Protein AF-A0A2V2RT04-F1 (afdb_monomer_lite)

pLDDT: mean 70.78, std 21.57, range [34.31, 93.69]

Structure (mmCIF, N/CA/C/O backbone):
data_AF-A0A2V2RT04-F1
#
_entry.id   AF-A0A2V2RT04-F1
#
loop_
_atom_site.group_PDB
_atom_site.id
_atom_site.type_symbol
_atom_site.label_atom_id
_atom_site.label_alt_id
_atom_site.label_comp_id
_atom_site.label_asym_id
_atom_site.label_entity_id
_atom_site.label_seq_id
_atom_site.pdbx_PDB_ins_code
_atom_site.Cartn_x
_atom_site.Cartn_y
_atom_site.Cartn_z
_atom_site.occupancy
_atom_site.B_iso_or_equiv
_atom_site.auth_seq_id
_atom_site.auth_comp_id
_atom_site.auth_asym_id
_atom_site.auth_atom_id
_atom_site.pdbx_PDB_model_num
ATOM 1 N N . MET A 1 1 ? 39.304 26.329 36.040 1.00 37.88 1 MET A N 1
ATOM 2 C CA . MET A 1 1 ? 38.859 27.283 35.000 1.00 37.88 1 MET A CA 1
ATOM 3 C C . MET A 1 1 ? 39.364 26.726 33.671 1.00 37.88 1 MET A C 1
ATOM 5 O O . MET A 1 1 ? 40.564 26.548 33.584 1.00 37.88 1 MET A O 1
ATOM 9 N N . THR A 1 2 ? 38.599 26.311 32.660 1.00 38.19 2 THR A N 1
ATOM 10 C CA . THR A 1 2 ? 37.152 26.329 32.383 1.00 38.19 2 THR A CA 1
ATOM 11 C C . THR A 1 2 ? 36.929 25.400 31.160 1.00 38.19 2 THR A C 1
ATOM 13 O O . THR A 1 2 ? 37.668 25.544 30.198 1.00 38.19 2 THR A O 1
ATOM 16 N N . GLN A 1 3 ? 35.972 24.456 31.250 1.00 40.44 3 GLN A N 1
ATOM 17 C CA . GLN A 1 3 ? 35.083 23.850 30.211 1.00 40.44 3 GLN A CA 1
ATOM 18 C C . GLN A 1 3 ? 35.689 23.415 28.846 1.00 40.44 3 GLN A C 1
ATOM 20 O O . GLN A 1 3 ? 36.191 24.239 28.099 1.00 40.44 3 GLN A O 1
ATOM 25 N N . SER A 1 4 ? 35.739 22.130 28.456 1.00 49.00 4 SER A N 1
ATOM 26 C CA . SER A 1 4 ? 34.661 21.179 28.074 1.00 49.00 4 SER A CA 1
ATOM 27 C C . SER A 1 4 ? 33.694 21.678 26.991 1.00 49.00 4 SER A C 1
ATOM 29 O O . SER A 1 4 ? 32.775 22.433 27.292 1.00 49.00 4 SER A O 1
ATOM 31 N N . ALA A 1 5 ? 33.826 21.147 25.770 1.00 42.38 5 ALA A N 1
ATOM 32 C CA . ALA A 1 5 ? 32.776 21.143 24.751 1.00 42.38 5 ALA A CA 1
ATOM 33 C C . ALA A 1 5 ? 32.747 19.777 24.044 1.00 42.38 5 ALA A C 1
ATOM 35 O O . ALA A 1 5 ? 33.397 19.552 23.026 1.00 42.38 5 ALA A O 1
ATOM 36 N N . THR A 1 6 ? 32.011 18.848 24.650 1.00 52.50 6 THR A N 1
ATOM 37 C CA . THR A 1 6 ? 31.494 17.641 24.005 1.00 52.50 6 THR A CA 1
ATOM 38 C C . THR A 1 6 ? 30.304 18.079 23.159 1.00 52.50 6 THR A C 1
ATOM 40 O O . THR A 1 6 ? 29.296 18.523 23.717 1.00 52.50 6 THR A O 1
ATOM 43 N N . ASP A 1 7 ? 30.434 18.023 21.836 1.00 43.94 7 ASP A N 1
ATOM 44 C CA . ASP A 1 7 ? 29.340 18.390 20.941 1.00 43.94 7 ASP A CA 1
ATOM 45 C C . ASP A 1 7 ? 28.277 17.285 20.894 1.00 43.94 7 ASP A C 1
ATOM 47 O O . ASP A 1 7 ? 28.572 16.087 20.878 1.00 43.94 7 ASP A O 1
ATOM 51 N N . ARG A 1 8 ? 27.027 17.734 20.965 1.00 47.31 8 ARG A N 1
ATOM 52 C CA . ARG A 1 8 ? 25.799 16.954 21.141 1.00 47.31 8 ARG A CA 1
ATOM 53 C C . ARG A 1 8 ? 25.346 16.470 19.762 1.00 47.31 8 ARG A C 1
ATOM 55 O O . ARG A 1 8 ? 25.403 17.197 18.787 1.00 47.31 8 ARG A O 1
ATOM 62 N N . GLY A 1 9 ? 24.904 15.229 19.618 1.00 42.75 9 GLY A N 1
ATOM 63 C CA . GLY A 1 9 ? 23.496 14.930 19.868 1.00 42.75 9 GLY A CA 1
ATOM 64 C C . GLY A 1 9 ? 22.687 14.964 18.570 1.00 42.75 9 GLY A C 1
ATOM 65 O O . GLY A 1 9 ? 21.902 15.876 18.349 1.00 42.75 9 GLY A O 1
ATOM 66 N N . GLY A 1 10 ? 22.853 13.940 17.732 1.00 37.06 10 GLY A N 1
ATOM 67 C CA . GLY A 1 10 ? 21.865 13.564 16.723 1.00 37.06 10 GLY A CA 1
ATOM 68 C C . GLY A 1 10 ? 20.955 12.486 17.301 1.00 37.06 10 GLY A C 1
ATOM 69 O O . GLY A 1 10 ? 21.063 11.325 16.916 1.00 37.06 10 GLY A O 1
ATOM 70 N N . ALA A 1 11 ? 20.130 12.848 18.285 1.00 42.00 11 ALA A N 1
ATOM 71 C CA . ALA A 1 11 ? 19.077 11.974 18.782 1.00 42.00 11 ALA A CA 1
ATOM 72 C C . ALA A 1 11 ? 18.039 11.810 17.664 1.00 42.00 11 ALA A C 1
ATOM 74 O O . ALA A 1 11 ? 17.194 12.672 17.443 1.00 42.00 11 ALA A O 1
ATOM 75 N N . GLY A 1 12 ? 18.151 10.726 16.897 1.00 40.09 12 GLY A N 1
ATOM 76 C CA . GLY A 1 12 ? 17.014 10.216 16.150 1.00 40.09 12 GLY A CA 1
ATOM 77 C C . GLY A 1 12 ? 16.022 9.687 17.173 1.00 40.09 12 GLY A C 1
ATOM 78 O O . GLY A 1 12 ? 16.273 8.641 17.767 1.00 40.09 12 GLY A O 1
ATOM 79 N N . ASP A 1 13 ? 14.940 10.424 17.410 1.00 38.31 13 ASP A N 1
ATOM 80 C CA . ASP A 1 13 ? 13.824 9.963 18.231 1.00 38.31 13 ASP A CA 1
ATOM 81 C C . ASP A 1 13 ? 13.188 8.736 17.563 1.00 38.31 13 ASP A C 1
ATOM 83 O O . ASP A 1 13 ? 12.289 8.827 16.725 1.00 38.31 13 ASP A O 1
ATOM 87 N N . ALA A 1 14 ? 13.687 7.553 17.915 1.00 39.34 14 ALA A N 1
ATOM 88 C CA . ALA A 1 14 ? 12.970 6.311 17.727 1.00 39.34 14 ALA A CA 1
ATOM 89 C C . ALA A 1 14 ? 11.889 6.258 18.809 1.00 39.34 14 ALA A C 1
ATOM 91 O O . ALA A 1 14 ? 12.166 5.953 19.968 1.00 39.34 14 ALA A O 1
ATOM 92 N N . ILE A 1 15 ? 10.647 6.567 18.435 1.00 41.03 15 ILE A N 1
ATOM 93 C CA . ILE A 1 15 ? 9.486 6.277 19.278 1.00 41.03 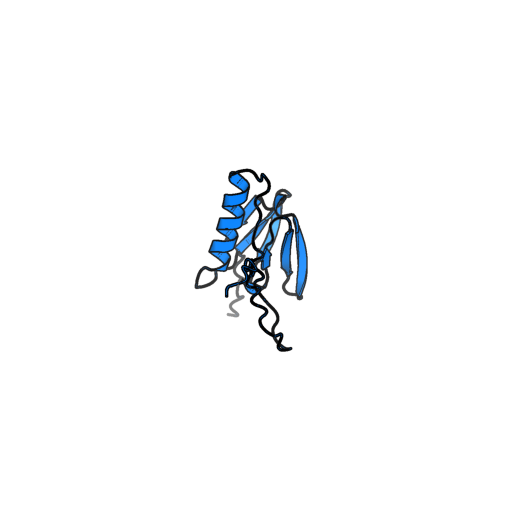15 ILE A CA 1
ATOM 94 C C . ILE A 1 15 ? 9.312 4.754 19.272 1.00 41.03 15 ILE A C 1
ATOM 96 O O . ILE A 1 15 ? 8.644 4.186 18.409 1.00 41.03 15 ILE A O 1
ATOM 100 N N . VAL A 1 16 ? 9.980 4.084 20.209 1.00 36.91 16 VAL A N 1
ATOM 101 C CA . VAL A 1 16 ? 9.751 2.674 20.523 1.00 36.91 16 VAL A CA 1
ATOM 102 C C . VAL A 1 16 ? 8.553 2.635 21.461 1.00 36.91 16 VAL A C 1
ATOM 104 O O . VAL A 1 16 ? 8.695 2.823 22.665 1.00 36.91 16 VAL A O 1
ATOM 107 N N . ASN A 1 17 ? 7.358 2.445 20.905 1.00 37.56 17 ASN A N 1
ATOM 108 C CA . ASN A 1 17 ? 6.204 2.106 21.727 1.00 37.56 17 ASN A CA 1
ATOM 109 C C . ASN A 1 17 ? 6.292 0.621 22.086 1.00 37.56 17 ASN A C 1
ATOM 111 O O . ASN A 1 17 ? 6.332 -0.248 21.214 1.00 37.56 17 ASN A O 1
ATOM 115 N N . GLU A 1 18 ? 6.385 0.389 23.390 1.00 34.31 18 GLU A N 1
ATOM 116 C CA . GLU A 1 18 ? 6.465 -0.900 24.062 1.00 34.31 18 GLU A CA 1
ATOM 117 C C . GLU A 1 18 ? 5.337 -1.841 23.608 1.00 34.31 18 GLU A C 1
ATOM 119 O O . GLU A 1 18 ? 4.191 -1.442 23.392 1.00 34.31 18 GLU A O 1
ATOM 124 N N . ILE A 1 19 ? 5.722 -3.093 23.376 1.00 48.34 19 ILE A N 1
ATOM 125 C CA . ILE A 1 19 ? 4.965 -4.100 22.637 1.00 48.34 19 ILE A CA 1
ATOM 126 C C . ILE A 1 19 ? 4.087 -4.859 23.628 1.00 48.34 19 ILE A C 1
ATOM 128 O O . ILE A 1 19 ? 4.576 -5.748 24.321 1.00 48.34 19 ILE A O 1
ATOM 132 N N . ASP A 1 20 ? 2.795 -4.534 23.672 1.00 35.50 20 ASP A N 1
ATOM 133 C CA . ASP A 1 20 ? 1.821 -5.343 24.401 1.00 35.50 20 ASP A CA 1
ATOM 134 C C . ASP A 1 20 ? 1.230 -6.423 23.480 1.00 35.50 20 ASP A C 1
ATOM 136 O O . ASP A 1 20 ? 0.766 -6.173 22.357 1.00 35.50 20 ASP A O 1
ATOM 140 N N . ALA A 1 21 ? 1.316 -7.663 23.945 1.00 43.16 21 ALA A N 1
ATOM 141 C CA . ALA A 1 21 ? 0.969 -8.867 23.214 1.00 43.16 21 ALA A CA 1
ATOM 142 C C . ALA A 1 21 ? -0.556 -8.963 23.039 1.00 43.16 21 ALA A C 1
ATOM 144 O O . ALA A 1 21 ? -1.257 -9.547 23.860 1.00 43.16 21 ALA A O 1
ATOM 145 N N . GLY A 1 22 ? -1.095 -8.408 21.950 1.00 42.66 22 GLY A N 1
ATOM 146 C CA . GLY A 1 22 ? -2.514 -8.616 21.640 1.00 42.66 22 GLY A CA 1
ATOM 147 C C . GLY A 1 22 ? -3.050 -8.021 20.344 1.00 42.66 22 GLY A C 1
ATOM 148 O O . GLY A 1 22 ? -3.975 -8.589 19.769 1.00 42.66 22 GLY A O 1
ATOM 149 N N . ARG A 1 23 ? -2.491 -6.915 19.842 1.00 42.41 23 ARG A N 1
ATOM 150 C CA . ARG A 1 23 ? -2.909 -6.277 18.577 1.00 42.41 23 ARG A CA 1
ATOM 151 C C . ARG A 1 23 ? -1.732 -5.515 17.972 1.00 42.41 23 ARG A C 1
ATOM 153 O O . ARG A 1 23 ? -1.508 -4.352 18.280 1.00 42.41 23 ARG A O 1
ATOM 160 N N . LEU A 1 24 ? -0.965 -6.185 17.120 1.00 39.66 24 LEU A N 1
ATOM 161 C CA . LEU A 1 24 ? 0.130 -5.572 16.373 1.00 39.66 24 LEU A CA 1
ATOM 162 C C . LEU A 1 24 ? -0.420 -4.943 15.105 1.00 39.66 24 LEU A C 1
ATOM 164 O O . LEU A 1 24 ? -0.861 -5.694 14.247 1.00 39.66 24 LEU A O 1
ATOM 168 N N . CYS A 1 25 ? -0.336 -3.619 14.983 1.00 35.12 25 CYS A N 1
ATOM 169 C CA . CYS A 1 25 ? -0.067 -2.926 13.722 1.00 35.12 25 CYS A CA 1
ATOM 170 C C . CYS A 1 25 ? 0.552 -1.559 14.043 1.00 35.12 25 CYS A C 1
ATOM 172 O O . CYS A 1 25 ? -0.128 -0.561 14.263 1.00 35.12 25 CYS A O 1
ATOM 174 N N . ALA A 1 26 ? 1.879 -1.548 14.142 1.00 40.38 26 ALA A N 1
ATOM 175 C CA . ALA A 1 26 ? 2.663 -0.338 14.314 1.00 40.38 26 ALA A CA 1
ATOM 176 C C . ALA A 1 26 ? 2.929 0.289 12.939 1.00 40.38 26 ALA A C 1
ATOM 178 O O . ALA A 1 26 ? 3.538 -0.334 12.069 1.00 40.38 26 ALA A O 1
ATOM 179 N N . TYR A 1 27 ? 2.504 1.538 12.748 1.00 42.38 27 TYR A N 1
ATOM 180 C CA . TYR A 1 27 ? 2.941 2.354 11.619 1.00 42.38 27 TYR A CA 1
ATOM 181 C C . TYR A 1 27 ? 4.414 2.720 11.819 1.00 42.38 27 TYR A C 1
ATOM 183 O O . TYR A 1 27 ? 4.729 3.729 12.448 1.00 42.38 27 TYR A O 1
ATOM 191 N N . PHE A 1 28 ? 5.337 1.924 11.285 1.00 41.50 28 PHE A N 1
ATOM 192 C CA . PHE A 1 28 ? 6.732 2.347 11.197 1.00 41.50 28 PHE A CA 1
ATOM 193 C C . PHE A 1 28 ? 6.885 3.322 10.028 1.00 41.50 28 PHE A C 1
ATOM 195 O O . PHE A 1 28 ? 7.038 2.934 8.872 1.00 41.50 28 PHE A O 1
ATOM 202 N N . VAL A 1 29 ? 6.828 4.620 10.332 1.00 43.69 29 VAL A N 1
ATOM 203 C CA . VAL A 1 29 ? 7.250 5.674 9.405 1.00 43.69 29 VAL A CA 1
ATOM 204 C C . VAL A 1 29 ? 8.767 5.785 9.517 1.00 43.69 29 VAL A C 1
ATOM 206 O O . VAL A 1 29 ? 9.281 6.554 10.324 1.00 43.69 29 VAL A O 1
ATOM 209 N N . LEU A 1 30 ? 9.495 4.981 8.740 1.00 40.84 30 LEU A N 1
ATOM 210 C CA . LEU A 1 30 ? 10.949 5.106 8.674 1.00 40.84 30 LEU A CA 1
ATOM 211 C C . LEU A 1 30 ? 11.320 6.480 8.077 1.00 40.84 30 LEU A C 1
ATOM 213 O O . LEU A 1 30 ? 10.747 6.868 7.049 1.00 40.84 30 LEU A O 1
ATOM 217 N N . PRO A 1 31 ? 12.249 7.237 8.697 1.00 39.09 31 PRO A N 1
ATOM 218 C CA . PRO A 1 31 ? 12.736 8.488 8.137 1.00 39.09 31 PRO A CA 1
ATOM 219 C C . PRO A 1 31 ? 13.447 8.202 6.812 1.00 39.09 3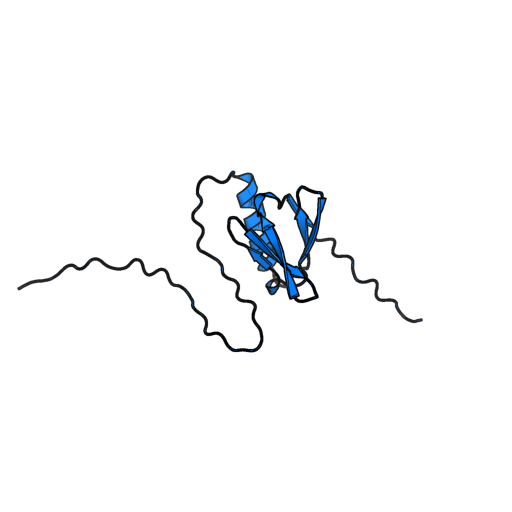1 PRO A C 1
ATOM 221 O O . PRO A 1 31 ? 14.368 7.396 6.712 1.00 39.09 31 PRO A O 1
ATOM 224 N N . PHE A 1 32 ? 12.947 8.851 5.771 1.00 43.00 32 PHE A N 1
ATOM 225 C CA . PHE A 1 32 ? 13.267 8.590 4.378 1.00 43.00 32 PHE A CA 1
ATOM 226 C C . PHE A 1 32 ? 14.454 9.450 3.921 1.00 43.00 32 PHE A C 1
ATOM 228 O O . PHE A 1 32 ? 14.354 10.676 3.913 1.00 43.00 32 PHE A O 1
ATOM 235 N N . GLN A 1 33 ? 15.563 8.820 3.513 1.00 41.44 33 GLN A N 1
ATOM 236 C CA . GLN A 1 33 ? 16.607 9.478 2.717 1.00 41.44 33 GLN A CA 1
ATOM 237 C C . GLN A 1 33 ? 16.275 9.327 1.227 1.00 41.44 33 GLN A C 1
ATOM 239 O O . GLN A 1 33 ? 16.403 8.246 0.657 1.00 41.44 33 GLN A O 1
ATOM 244 N N . THR A 1 34 ? 15.881 10.424 0.577 1.00 48.56 34 THR A N 1
ATOM 245 C CA . THR A 1 34 ? 15.700 10.502 -0.881 1.00 48.56 34 THR A CA 1
ATOM 246 C C . THR A 1 34 ? 17.047 10.414 -1.601 1.00 48.56 34 THR A C 1
ATOM 248 O O . THR A 1 34 ? 17.650 11.442 -1.917 1.00 48.56 34 THR A O 1
ATOM 251 N N . LYS A 1 35 ? 17.541 9.215 -1.914 1.00 46.03 35 LYS A N 1
ATOM 252 C CA . LYS A 1 35 ? 18.598 9.067 -2.925 1.00 46.03 35 LYS A CA 1
ATOM 253 C C . LYS A 1 35 ? 17.961 8.963 -4.314 1.00 46.03 35 LYS A C 1
ATOM 255 O O . LYS A 1 35 ? 17.703 7.877 -4.796 1.00 46.03 35 LYS A O 1
ATOM 260 N N . GLY A 1 36 ? 17.693 10.105 -4.950 1.00 48.22 36 GLY A N 1
ATOM 261 C CA . GLY A 1 36 ? 17.556 10.181 -6.415 1.00 48.22 36 GLY A CA 1
ATOM 262 C C . GLY A 1 36 ? 16.318 9.555 -7.079 1.00 48.22 36 GLY A C 1
ATOM 263 O O . GLY A 1 36 ? 16.388 9.260 -8.267 1.00 48.22 36 GLY A O 1
ATOM 264 N N . TYR A 1 37 ? 15.194 9.380 -6.380 1.00 52.94 37 TYR A N 1
ATOM 265 C CA . TYR A 1 37 ? 13.958 8.851 -6.982 1.00 52.94 37 TYR A CA 1
ATOM 266 C C . TYR A 1 37 ? 13.183 9.936 -7.750 1.00 52.94 37 TYR A C 1
ATOM 268 O O . TYR A 1 37 ? 13.052 11.076 -7.292 1.00 52.94 37 TYR A O 1
ATOM 276 N N . GLY A 1 38 ? 12.683 9.593 -8.941 1.00 56.94 38 GLY A N 1
ATOM 277 C CA . GLY A 1 38 ? 12.025 10.522 -9.861 1.00 56.94 38 GLY A CA 1
ATOM 278 C C . GLY A 1 38 ? 10.785 11.206 -9.266 1.00 56.94 38 GLY A C 1
ATOM 279 O O . GLY A 1 38 ? 10.022 10.625 -8.497 1.00 56.94 38 GLY A O 1
ATOM 280 N N . SER A 1 39 ? 10.541 12.460 -9.665 1.00 59.44 39 SER A N 1
ATOM 281 C CA . SER A 1 39 ? 9.463 13.329 -9.145 1.00 59.44 39 SER A CA 1
ATOM 282 C C . SER A 1 39 ? 8.049 12.712 -9.180 1.00 59.44 39 SER A C 1
ATOM 284 O O . SER A 1 39 ? 7.186 13.091 -8.386 1.00 59.44 39 SER A O 1
ATOM 286 N N . MET A 1 40 ? 7.792 11.767 -10.089 1.00 56.50 40 MET A N 1
ATOM 287 C CA . MET A 1 40 ? 6.481 11.130 -10.253 1.00 56.50 40 MET A CA 1
ATOM 288 C C . MET A 1 40 ? 6.189 10.089 -9.160 1.00 56.50 40 MET A C 1
ATOM 290 O O . MET A 1 40 ? 5.070 10.015 -8.658 1.00 56.50 40 MET A O 1
ATOM 294 N N . GLU A 1 41 ? 7.212 9.355 -8.733 1.00 63.94 41 GLU A N 1
ATOM 295 C CA . GLU A 1 41 ? 7.120 8.252 -7.771 1.00 63.94 41 GLU A CA 1
ATOM 296 C C . GLU A 1 41 ? 6.836 8.763 -6.350 1.00 63.94 41 GLU A C 1
ATOM 298 O O . GLU A 1 41 ? 5.975 8.259 -5.622 1.00 63.94 41 GLU A O 1
ATOM 303 N N . MET A 1 42 ? 7.450 9.898 -6.008 1.00 68.38 42 MET A N 1
ATOM 304 C CA . MET A 1 42 ? 7.210 10.608 -4.752 1.00 68.38 42 MET A CA 1
ATOM 305 C C . MET A 1 42 ? 5.756 11.059 -4.580 1.00 68.38 42 MET A C 1
ATOM 307 O O . MET A 1 42 ? 5.236 11.067 -3.459 1.00 68.38 42 MET A O 1
ATOM 311 N N . LYS A 1 43 ? 5.063 11.411 -5.671 1.00 78.44 43 LYS A N 1
ATOM 312 C CA . LYS A 1 43 ? 3.653 11.824 -5.603 1.00 78.44 43 LYS A CA 1
ATOM 313 C C . LYS A 1 43 ? 2.743 10.659 -5.223 1.00 78.44 43 LYS A C 1
ATOM 315 O O . LYS A 1 43 ? 1.777 10.864 -4.485 1.00 78.44 43 LYS A O 1
ATOM 320 N N . LEU A 1 44 ? 3.060 9.444 -5.668 1.00 84.00 44 LEU A N 1
ATOM 321 C CA . LEU A 1 44 ? 2.229 8.275 -5.407 1.00 84.00 44 LEU A CA 1
ATOM 322 C C . LEU A 1 44 ? 2.356 7.792 -3.960 1.00 84.00 44 LEU A C 1
ATOM 324 O O . LEU A 1 44 ? 1.340 7.654 -3.280 1.00 84.00 44 LEU A O 1
ATOM 328 N N . LEU A 1 45 ? 3.581 7.646 -3.446 1.00 84.50 45 LEU A N 1
ATOM 329 C CA . LEU A 1 45 ? 3.799 7.273 -2.041 1.00 84.50 45 LEU A CA 1
ATOM 330 C C . LEU A 1 45 ? 3.197 8.310 -1.088 1.00 84.50 45 LEU A C 1
ATOM 332 O O . LEU A 1 45 ? 2.608 7.957 -0.067 1.00 84.50 45 LEU A O 1
ATOM 336 N N . THR A 1 46 ? 3.285 9.595 -1.439 1.00 86.94 46 THR A N 1
ATOM 337 C CA . THR A 1 46 ? 2.645 10.672 -0.670 1.00 86.94 46 THR A CA 1
ATOM 338 C C . THR A 1 46 ? 1.122 10.553 -0.692 1.00 86.94 46 THR A C 1
ATOM 340 O O . THR A 1 46 ? 0.485 10.714 0.349 1.00 86.94 46 THR A O 1
ATOM 343 N N . THR A 1 47 ? 0.533 10.220 -1.844 1.00 88.62 47 THR A N 1
ATOM 344 C CA . THR A 1 47 ? -0.910 9.965 -1.963 1.00 88.62 47 THR A CA 1
ATOM 345 C C . THR A 1 47 ? -1.335 8.794 -1.082 1.00 88.62 47 THR A C 1
ATOM 347 O O . THR A 1 47 ? -2.256 8.951 -0.288 1.00 88.62 47 THR A O 1
ATOM 350 N N . ILE A 1 48 ? -0.624 7.662 -1.133 1.00 87.69 48 ILE A N 1
ATOM 351 C CA . ILE A 1 48 ? -0.928 6.487 -0.301 1.00 87.69 48 ILE A CA 1
ATOM 352 C C . ILE A 1 48 ? -0.830 6.843 1.186 1.00 87.69 48 ILE A C 1
ATOM 354 O O . ILE A 1 48 ? -1.755 6.574 1.950 1.00 87.69 48 I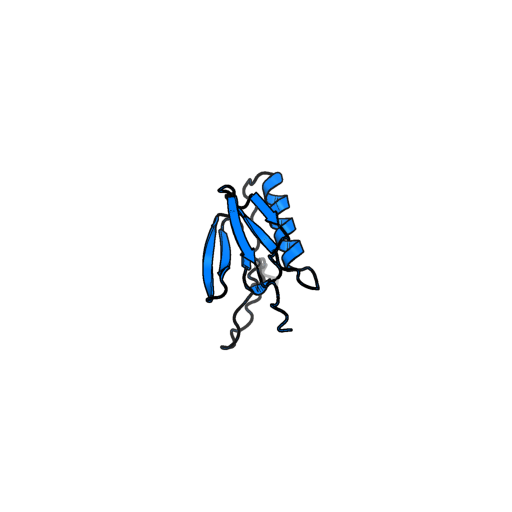LE A O 1
ATOM 358 N N . LYS A 1 49 ? 0.246 7.524 1.600 1.00 87.94 49 LYS A N 1
ATOM 359 C CA . LYS A 1 49 ? 0.425 7.989 2.986 1.00 87.94 49 LYS A CA 1
ATOM 360 C C . LYS A 1 49 ? -0.700 8.916 3.438 1.00 87.94 49 LYS A C 1
ATOM 362 O O . LYS A 1 49 ? -1.109 8.848 4.594 1.00 87.94 49 LYS A O 1
ATOM 367 N N . ARG A 1 50 ? -1.193 9.786 2.553 1.00 88.62 50 ARG A N 1
ATOM 368 C CA . ARG A 1 50 ? -2.337 10.656 2.840 1.00 88.62 50 ARG A CA 1
ATOM 369 C C . ARG A 1 50 ? -3.611 9.835 3.014 1.00 88.62 50 ARG A C 1
ATOM 371 O O . ARG A 1 50 ? -4.274 10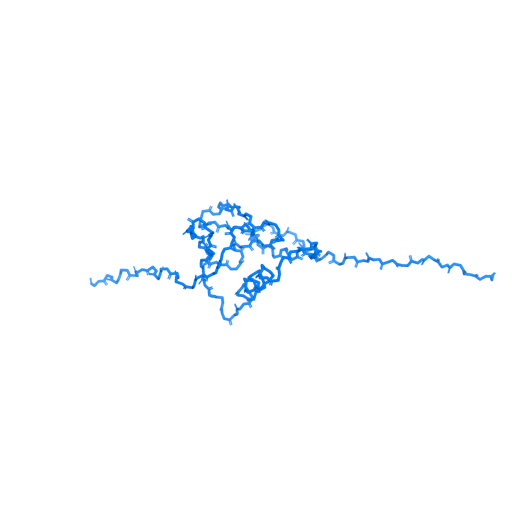.001 4.028 1.00 88.62 50 ARG A O 1
ATOM 378 N N . THR A 1 51 ? -3.909 8.922 2.092 1.00 87.88 51 THR A N 1
ATOM 379 C CA . THR A 1 51 ? -5.101 8.061 2.149 1.00 87.88 51 THR A CA 1
ATOM 380 C C . THR A 1 51 ? -5.120 7.171 3.395 1.00 87.88 51 THR A C 1
ATOM 382 O O . THR A 1 51 ? -6.171 6.999 4.002 1.00 87.88 51 THR A O 1
ATOM 385 N N . LEU A 1 52 ? -3.965 6.663 3.838 1.00 88.12 52 LEU A N 1
ATOM 386 C CA . LEU A 1 52 ? -3.853 5.895 5.087 1.00 88.12 52 LEU A CA 1
ATOM 387 C C . LEU A 1 52 ? -4.176 6.729 6.340 1.00 88.12 52 LEU A C 1
ATOM 389 O O . LEU A 1 52 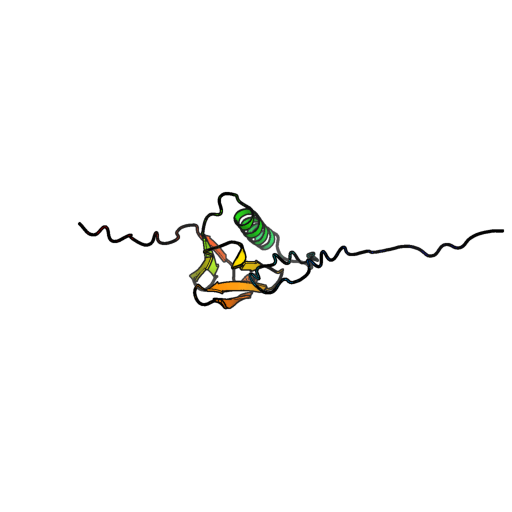? -4.607 6.170 7.343 1.00 88.12 52 LEU A O 1
ATOM 393 N N . LYS A 1 53 ? -3.984 8.053 6.284 1.00 88.25 53 LYS A N 1
ATOM 394 C CA . LYS A 1 53 ? -4.263 8.989 7.386 1.00 88.25 53 LYS A CA 1
ATOM 395 C C . LYS A 1 53 ? -5.653 9.631 7.311 1.00 88.25 53 LYS A C 1
ATOM 397 O O . LYS A 1 53 ? -6.013 10.379 8.218 1.00 88.25 53 LYS A O 1
ATOM 402 N N . GLU A 1 54 ? -6.420 9.401 6.244 1.00 85.00 54 GLU A N 1
ATOM 403 C CA . GLU A 1 54 ? -7.759 9.980 6.098 1.00 85.00 54 GLU A CA 1
ATOM 404 C C . GLU A 1 54 ? -8.753 9.341 7.081 1.00 85.00 54 GLU A C 1
ATOM 406 O O . GLU A 1 54 ? -8.810 8.121 7.235 1.00 85.00 54 GLU A O 1
ATOM 411 N N . ALA A 1 55 ? -9.562 10.184 7.734 1.00 81.81 55 ALA A N 1
ATOM 412 C CA . ALA A 1 55 ? -10.634 9.780 8.638 1.00 81.81 55 ALA A CA 1
ATOM 413 C C . ALA A 1 55 ? -11.991 10.289 8.101 1.00 81.81 55 ALA A C 1
ATOM 415 O O . ALA A 1 55 ? -12.132 11.496 7.892 1.00 81.81 55 ALA A O 1
ATOM 416 N N . PRO A 1 56 ? -12.999 9.418 7.885 1.00 86.31 56 PRO A N 1
ATOM 417 C CA . PRO A 1 56 ? -12.965 7.968 8.078 1.00 86.31 56 PRO A CA 1
ATOM 418 C C . PRO A 1 56 ? -12.081 7.266 7.039 1.00 86.31 56 PRO A C 1
ATOM 420 O O . PRO A 1 56 ? -12.051 7.661 5.874 1.00 86.31 56 PRO A O 1
ATOM 423 N N . PHE A 1 57 ? -11.406 6.192 7.456 1.00 88.81 57 PHE A N 1
ATOM 424 C CA . PHE A 1 57 ? -10.597 5.396 6.540 1.00 88.81 57 PHE A CA 1
ATOM 425 C C . PHE A 1 57 ? -11.462 4.819 5.416 1.00 88.81 57 PHE A C 1
ATOM 427 O O . PHE A 1 57 ? -12.516 4.218 5.658 1.00 88.81 57 PHE A O 1
ATOM 434 N N . ARG A 1 58 ? -10.989 4.966 4.177 1.00 88.25 58 ARG A N 1
ATOM 435 C CA . ARG A 1 58 ? -11.648 4.436 2.988 1.00 88.25 58 ARG A CA 1
ATOM 436 C C . ARG A 1 58 ? -10.812 3.297 2.399 1.00 88.25 58 ARG A C 1
ATOM 438 O O . ARG A 1 58 ? -9.731 3.577 1.891 1.00 88.25 58 ARG A O 1
ATOM 445 N N . PRO A 1 59 ? -11.316 2.049 2.391 1.00 90.50 59 PRO A N 1
ATOM 446 C CA . PRO A 1 59 ? -10.650 0.935 1.723 1.00 90.50 59 PRO A CA 1
ATOM 447 C C . PRO A 1 59 ? -10.330 1.248 0.256 1.00 90.50 59 PRO A C 1
ATOM 449 O O . PRO A 1 59 ? -11.136 1.873 -0.443 1.00 90.50 59 PRO A O 1
ATOM 452 N N . PHE A 1 60 ? -9.173 0.790 -0.213 1.00 92.44 60 PHE A N 1
ATOM 453 C CA . PHE A 1 60 ? -8.697 0.986 -1.583 1.00 92.44 60 PHE A CA 1
ATOM 454 C C . PHE A 1 60 ? -7.890 -0.227 -2.052 1.00 92.44 60 PHE A C 1
ATOM 456 O O . PHE A 1 60 ? -7.542 -1.096 -1.262 1.00 92.44 60 PHE A O 1
ATOM 463 N N . ASN A 1 61 ? -7.604 -0.304 -3.345 1.00 93.06 61 ASN A N 1
ATOM 464 C CA . ASN A 1 61 ? -6.689 -1.274 -3.925 1.00 93.06 61 ASN A CA 1
ATOM 465 C C . ASN A 1 61 ? -5.413 -0.560 -4.355 1.00 93.06 61 ASN A C 1
ATOM 467 O O . ASN A 1 61 ? -5.487 0.488 -4.999 1.00 93.06 61 ASN A O 1
ATOM 471 N N . ILE A 1 62 ? -4.267 -1.154 -4.057 1.00 92.69 62 ILE A N 1
ATOM 472 C CA . ILE A 1 62 ? -2.996 -0.789 -4.672 1.00 92.69 62 ILE A CA 1
ATOM 473 C C . ILE A 1 62 ? -2.963 -1.440 -6.054 1.00 92.69 62 ILE A C 1
ATOM 475 O O . ILE A 1 62 ? -3.192 -2.644 -6.183 1.00 92.69 62 ILE A O 1
ATOM 479 N N . LEU A 1 63 ? -2.751 -0.628 -7.085 1.00 93.69 63 LEU A N 1
ATOM 480 C CA . LEU A 1 63 ? -2.581 -1.095 -8.454 1.00 93.69 63 LEU A CA 1
ATOM 481 C C . LEU A 1 63 ? -1.103 -1.353 -8.699 1.00 93.69 63 LEU A C 1
ATOM 483 O O . LEU A 1 63 ? -0.269 -0.511 -8.364 1.00 93.69 63 LEU A O 1
ATOM 487 N N . LEU A 1 64 ? -0.806 -2.506 -9.288 1.00 92.94 64 LEU A N 1
ATOM 488 C CA . LEU A 1 64 ? 0.530 -2.842 -9.748 1.00 92.94 64 LEU A CA 1
ATOM 489 C C . LEU A 1 64 ? 0.673 -2.590 -11.252 1.00 92.94 64 LEU A C 1
ATOM 491 O O . LEU A 1 64 ? -0.317 -2.477 -11.981 1.00 92.94 64 LEU A O 1
ATOM 495 N N . ASP A 1 65 ? 1.904 -2.475 -11.724 1.00 92.06 65 ASP A N 1
ATOM 496 C CA . ASP A 1 65 ? 2.267 -2.343 -13.138 1.00 92.06 65 ASP A CA 1
ATOM 497 C C . ASP A 1 65 ? 1.842 -3.554 -13.988 1.00 92.06 65 ASP A C 1
ATOM 499 O O . ASP A 1 65 ? 1.393 -3.397 -15.122 1.00 92.06 65 ASP A O 1
ATOM 503 N N . ASN A 1 66 ? 1.874 -4.754 -13.410 1.00 90.06 66 ASN A N 1
ATOM 504 C CA . ASN A 1 66 ? 1.393 -5.992 -14.022 1.00 90.06 66 ASN A CA 1
ATOM 505 C C . ASN A 1 66 ? -0.148 -6.099 -14.079 1.00 90.06 66 ASN A C 1
ATOM 507 O O . ASN A 1 66 ? -0.687 -7.129 -14.487 1.00 90.06 66 ASN A O 1
ATOM 511 N N . GLY A 1 67 ? -0.871 -5.059 -13.648 1.00 93.38 67 GLY A N 1
ATOM 512 C CA . GLY A 1 67 ? -2.333 -5.011 -13.616 1.00 93.38 67 GLY A CA 1
ATOM 513 C C . GLY A 1 67 ? -2.972 -5.715 -12.414 1.00 93.38 67 GLY A C 1
ATOM 514 O O . GLY A 1 67 ? -4.201 -5.683 -12.273 1.00 93.38 67 GLY A O 1
ATOM 515 N N . ALA A 1 68 ? -2.181 -6.328 -11.528 1.00 91.62 68 ALA A N 1
ATOM 516 C CA . ALA A 1 68 ? -2.689 -6.906 -10.293 1.00 91.62 68 ALA A CA 1
ATOM 517 C C . ALA A 1 68 ? -3.209 -5.819 -9.342 1.00 91.62 68 ALA A C 1
ATOM 519 O O . ALA A 1 68 ? -2.811 -4.651 -9.384 1.00 91.62 68 ALA A O 1
ATOM 520 N N . LYS A 1 69 ? -4.137 -6.225 -8.474 1.00 93.69 69 LYS A N 1
ATOM 521 C CA . LYS A 1 69 ? -4.792 -5.350 -7.503 1.00 93.69 69 LYS A CA 1
ATOM 522 C C . LYS A 1 69 ? -4.650 -5.956 -6.119 1.00 93.69 69 LYS A C 1
ATOM 524 O O . LYS A 1 69 ? -5.141 -7.060 -5.891 1.00 93.69 69 LYS A O 1
ATOM 529 N N . ILE A 1 70 ? -4.020 -5.225 -5.207 1.00 91.69 70 ILE A N 1
ATOM 530 C CA . ILE A 1 70 ? -3.851 -5.656 -3.820 1.00 91.69 70 ILE A CA 1
ATOM 531 C C . ILE A 1 70 ? -4.843 -4.889 -2.947 1.00 91.69 70 ILE A C 1
ATOM 533 O O . ILE A 1 70 ? -4.732 -3.665 -2.839 1.00 91.69 70 ILE A O 1
ATOM 537 N N . PRO A 1 71 ? -5.832 -5.566 -2.344 1.00 91.88 71 PRO A N 1
ATOM 538 C CA . PRO A 1 71 ? -6.828 -4.902 -1.522 1.00 91.88 71 PRO A CA 1
ATOM 539 C C . PRO A 1 71 ? -6.231 -4.467 -0.182 1.00 91.88 71 PRO A C 1
ATOM 541 O O . PRO A 1 71 ? -5.672 -5.272 0.557 1.00 91.88 71 PRO A O 1
ATOM 544 N N . VAL A 1 72 ? -6.430 -3.198 0.159 1.00 91.25 72 VAL A N 1
ATOM 545 C CA . VAL A 1 72 ? -6.112 -2.606 1.457 1.00 91.25 72 VAL A CA 1
ATOM 546 C C . VAL A 1 72 ? -7.422 -2.331 2.188 1.00 91.25 72 VAL A C 1
ATOM 548 O O . VAL A 1 72 ? -8.138 -1.366 1.909 1.00 91.25 72 VAL A O 1
ATOM 551 N N . THR A 1 73 ? -7.768 -3.218 3.119 1.00 89.75 73 THR A N 1
ATOM 552 C CA . THR A 1 73 ? -9.046 -3.165 3.847 1.00 89.75 73 THR A CA 1
ATOM 553 C C . THR A 1 73 ? -8.994 -2.352 5.133 1.00 89.75 73 THR A C 1
ATOM 555 O O . THR A 1 73 ? -10.044 -1.938 5.619 1.00 89.75 73 THR A O 1
ATOM 558 N N . HIS A 1 74 ? -7.802 -2.135 5.684 1.00 88.56 74 HIS A N 1
ATOM 559 C CA . HIS A 1 74 ? -7.568 -1.381 6.912 1.00 88.56 74 HIS A CA 1
ATOM 560 C C . HIS A 1 74 ? -6.212 -0.668 6.798 1.00 88.56 74 HIS A C 1
ATOM 562 O O . HIS A 1 74 ? -5.311 -1.229 6.167 1.00 88.56 74 HIS A O 1
ATOM 568 N N . PRO A 1 75 ? -6.031 0.532 7.378 1.00 86.94 75 PRO A N 1
ATOM 569 C CA . PRO A 1 75 ? -4.771 1.263 7.256 1.00 86.94 75 PRO A CA 1
ATOM 570 C C . PRO A 1 75 ? -3.619 0.532 7.960 1.00 86.94 75 PRO A C 1
ATOM 572 O O . PRO A 1 75 ? -2.491 0.550 7.483 1.00 86.94 75 PRO A O 1
ATOM 575 N N . ASP A 1 76 ? -3.945 -0.218 9.011 1.00 87.56 76 ASP A N 1
ATOM 576 C CA . ASP A 1 76 ? -3.026 -1.092 9.742 1.00 87.56 76 ASP A CA 1
ATOM 577 C C . ASP A 1 76 ? -2.490 -2.266 8.903 1.00 87.56 76 ASP A C 1
ATOM 579 O O . ASP A 1 76 ? -1.421 -2.798 9.179 1.00 87.56 76 ASP A O 1
ATOM 583 N N . CYS A 1 77 ? -3.202 -2.674 7.848 1.00 88.06 77 CYS A N 1
ATOM 584 C CA . CYS A 1 77 ? -2.773 -3.784 7.000 1.00 88.06 77 CYS A CA 1
ATOM 585 C C . CYS A 1 77 ? -1.646 -3.397 6.036 1.00 88.06 77 CYS A C 1
ATOM 587 O O . CYS A 1 77 ? -1.293 -4.227 5.207 1.00 88.06 77 CYS A O 1
ATOM 589 N N . VAL A 1 78 ? -1.113 -2.171 6.080 1.00 89.50 78 VAL A N 1
ATOM 590 C CA . VAL A 1 78 ? -0.096 -1.699 5.131 1.00 89.50 78 VAL A CA 1
ATOM 591 C C . VAL A 1 78 ? 1.119 -1.152 5.853 1.00 89.50 78 VAL A C 1
ATOM 593 O O . VAL A 1 78 ? 1.026 -0.234 6.663 1.00 89.50 78 VAL A O 1
ATOM 596 N N . ILE A 1 79 ? 2.285 -1.654 5.463 1.00 88.81 79 ILE A N 1
ATOM 597 C CA . ILE A 1 79 ? 3.583 -1.093 5.818 1.00 88.81 79 ILE A CA 1
ATOM 598 C C . ILE A 1 79 ? 4.213 -0.578 4.528 1.00 88.81 79 ILE A C 1
ATOM 600 O O . ILE A 1 79 ? 4.342 -1.309 3.547 1.00 88.81 79 ILE A O 1
ATOM 604 N N . LEU A 1 80 ? 4.584 0.699 4.513 1.00 86.69 80 LEU A N 1
ATOM 605 C CA . LEU A 1 80 ? 5.123 1.362 3.331 1.00 86.69 80 LEU A CA 1
ATOM 606 C C . LEU A 1 80 ? 6.494 1.960 3.651 1.00 86.69 80 LEU A C 1
ATOM 608 O O . LEU A 1 80 ? 6.599 2.918 4.419 1.00 86.69 80 LEU A O 1
ATOM 612 N N . SER A 1 81 ? 7.527 1.395 3.036 1.00 86.12 81 SER A N 1
ATOM 613 C CA . SER A 1 81 ? 8.899 1.901 3.035 1.00 86.12 81 SER A CA 1
ATOM 614 C C . SER A 1 81 ? 9.217 2.587 1.698 1.00 86.12 81 SER A C 1
ATOM 616 O O . SER A 1 81 ? 8.343 2.737 0.848 1.00 86.12 81 SER A O 1
ATOM 618 N N . ALA A 1 82 ? 10.458 3.045 1.529 1.00 81.00 82 ALA A N 1
ATOM 619 C CA . ALA A 1 82 ? 10.961 3.597 0.273 1.00 81.00 82 ALA A CA 1
ATOM 620 C C . ALA A 1 82 ? 10.937 2.567 -0.857 1.00 81.00 82 ALA A C 1
ATOM 622 O O . ALA A 1 82 ? 10.460 2.881 -1.940 1.00 81.00 82 ALA A O 1
ATOM 623 N N . ASP A 1 83 ? 11.412 1.354 -0.568 1.00 86.31 83 ASP A N 1
ATOM 624 C CA . ASP A 1 83 ? 11.650 0.312 -1.573 1.00 86.31 83 ASP A CA 1
ATOM 625 C C . ASP A 1 83 ? 10.604 -0.809 -1.518 1.00 86.31 83 ASP A C 1
ATOM 627 O O . ASP A 1 83 ? 10.399 -1.520 -2.492 1.00 86.31 83 ASP A O 1
ATOM 631 N N . VAL A 1 84 ? 9.911 -0.963 -0.384 1.00 88.81 84 VAL A N 1
ATOM 632 C CA . VAL A 1 84 ? 9.010 -2.096 -0.134 1.00 88.81 84 VAL A CA 1
ATOM 633 C C . VAL A 1 84 ? 7.650 -1.624 0.370 1.00 88.81 84 VAL A C 1
ATOM 635 O O . VAL A 1 84 ? 7.553 -0.861 1.334 1.00 88.81 84 VAL A O 1
ATOM 638 N N . CYS A 1 85 ? 6.590 -2.133 -0.251 1.00 90.12 85 CYS A N 1
ATOM 639 C CA . CYS A 1 85 ? 5.219 -2.083 0.226 1.00 90.12 85 CYS A CA 1
ATOM 640 C C . CYS A 1 85 ? 4.794 -3.488 0.665 1.00 90.12 85 CYS A C 1
ATOM 642 O O . CYS A 1 85 ? 4.808 -4.432 -0.122 1.00 90.12 85 CYS A O 1
ATOM 644 N N . MET A 1 86 ? 4.413 -3.627 1.931 1.00 93.25 86 MET A N 1
ATOM 645 C CA . MET A 1 86 ? 3.874 -4.864 2.478 1.00 93.25 86 MET A CA 1
ATOM 646 C C . MET A 1 86 ? 2.401 -4.667 2.818 1.00 93.25 86 MET A C 1
ATOM 648 O O . MET A 1 86 ? 2.053 -3.723 3.526 1.00 93.25 86 MET A O 1
ATOM 652 N N . VAL A 1 87 ? 1.545 -5.562 2.330 1.00 91.75 87 VAL A N 1
ATOM 653 C CA . VAL A 1 87 ? 0.108 -5.560 2.620 1.00 91.75 87 VAL A CA 1
ATOM 654 C C . VAL A 1 87 ? -0.305 -6.890 3.234 1.00 91.75 87 VAL A C 1
ATOM 656 O O . VAL A 1 87 ? -0.005 -7.941 2.684 1.00 91.75 87 VAL A O 1
ATOM 659 N N . LEU A 1 88 ? -1.013 -6.870 4.355 1.00 89.75 88 LEU A N 1
ATOM 660 C CA . LEU A 1 88 ? -1.576 -8.072 4.965 1.00 89.75 88 LEU A CA 1
ATOM 661 C C . LEU A 1 88 ? -2.915 -8.419 4.308 1.00 89.75 88 LEU A C 1
ATOM 663 O O . LEU A 1 88 ? -3.809 -7.575 4.221 1.00 89.75 88 LEU A O 1
ATOM 667 N N . ASP A 1 89 ? -3.068 -9.668 3.864 1.00 84.81 89 ASP A N 1
ATOM 668 C CA . ASP A 1 89 ? -4.351 -10.170 3.374 1.00 84.81 89 ASP A CA 1
ATOM 669 C C . ASP A 1 89 ? -5.333 -10.453 4.531 1.00 84.81 89 ASP A C 1
ATOM 671 O O . ASP A 1 89 ? -5.007 -10.366 5.716 1.00 84.81 89 ASP A O 1
ATOM 675 N N . SER A 1 90 ? -6.565 -10.850 4.200 1.00 80.88 90 SER A N 1
ATOM 676 C CA . SER A 1 90 ? -7.577 -11.202 5.207 1.00 80.88 90 SER A CA 1
ATOM 677 C C . SER A 1 90 ? -7.221 -12.425 6.064 1.00 80.88 90 SER A C 1
ATOM 679 O O . SER A 1 90 ? -7.920 -12.709 7.033 1.00 80.88 90 SER A O 1
ATOM 681 N N . ARG A 1 91 ? -6.197 -13.193 5.677 1.00 86.12 91 ARG A N 1
ATOM 682 C CA . ARG A 1 91 ? -5.658 -14.338 6.421 1.00 86.12 91 ARG A CA 1
ATOM 683 C C . ARG A 1 91 ? -4.448 -13.942 7.277 1.00 86.12 91 ARG A C 1
ATOM 685 O O . ARG A 1 91 ? -3.919 -14.799 7.975 1.00 86.12 91 ARG A O 1
ATOM 692 N N . GLY A 1 92 ? -4.028 -12.675 7.242 1.00 83.50 92 GLY A N 1
ATOM 693 C CA . GLY A 1 92 ? -2.838 -12.181 7.931 1.00 83.50 92 GLY A CA 1
ATOM 694 C C . GLY A 1 92 ? -1.527 -12.541 7.228 1.00 83.50 92 GLY A C 1
ATOM 695 O O . GLY A 1 92 ? -0.469 -12.437 7.842 1.00 83.50 92 GLY A O 1
ATOM 696 N N . LEU A 1 93 ? -1.574 -12.979 5.966 1.00 86.56 93 LEU A N 1
ATOM 697 C CA . LEU A 1 93 ? -0.381 -13.304 5.189 1.00 86.56 93 LEU A CA 1
ATOM 698 C C . LEU A 1 93 ? 0.144 -12.052 4.471 1.00 86.56 93 LEU A C 1
ATOM 700 O O . LEU A 1 93 ? -0.646 -11.345 3.834 1.00 86.56 93 LEU A O 1
ATOM 704 N N . PRO A 1 94 ? 1.458 -11.771 4.541 1.00 89.75 94 PRO A N 1
ATOM 705 C CA . PRO A 1 94 ? 2.037 -10.599 3.908 1.00 89.75 94 PRO A CA 1
ATOM 706 C C . PRO A 1 94 ? 2.170 -10.780 2.394 1.00 89.75 94 PRO A C 1
ATOM 708 O O . PRO A 1 94 ? 2.664 -11.792 1.901 1.00 89.75 94 PRO A O 1
ATOM 711 N N . TRP A 1 95 ? 1.767 -9.748 1.668 1.00 90.25 95 TRP A N 1
ATOM 712 C CA . TRP A 1 95 ? 2.055 -9.518 0.263 1.00 90.25 95 TRP A CA 1
ATOM 713 C C . TRP A 1 95 ? 3.144 -8.466 0.188 1.00 90.25 95 TRP A C 1
ATOM 715 O O . TRP A 1 95 ? 2.898 -7.306 0.509 1.00 90.25 95 TRP A O 1
ATOM 725 N N . THR A 1 96 ? 4.337 -8.875 -0.219 1.00 92.50 96 THR A N 1
ATOM 726 C CA . THR A 1 96 ? 5.468 -7.967 -0.401 1.00 92.50 96 THR A CA 1
ATOM 727 C C . THR A 1 96 ? 5.563 -7.587 -1.868 1.00 92.50 96 THR A C 1
ATOM 729 O O . THR A 1 96 ? 5.584 -8.461 -2.734 1.00 92.50 96 THR A O 1
ATOM 732 N N . VAL A 1 97 ? 5.615 -6.290 -2.142 1.00 91.06 97 VAL A N 1
ATOM 733 C CA . VAL A 1 97 ? 5.787 -5.737 -3.483 1.00 91.06 97 VAL A CA 1
ATOM 734 C C . VAL A 1 97 ? 6.789 -4.601 -3.406 1.00 91.06 97 VAL A C 1
ATOM 736 O O . VAL A 1 97 ? 6.714 -3.781 -2.489 1.00 91.06 97 VAL A O 1
ATOM 739 N N . ASP A 1 98 ? 7.687 -4.510 -4.380 1.00 90.88 98 ASP A N 1
ATOM 740 C CA . ASP A 1 98 ? 8.528 -3.327 -4.501 1.00 90.88 98 ASP A CA 1
ATOM 741 C C . ASP A 1 98 ? 7.667 -2.105 -4.830 1.00 90.88 98 ASP A C 1
ATOM 743 O O . ASP A 1 98 ? 6.739 -2.152 -5.645 1.00 90.88 98 ASP A O 1
ATOM 747 N N . THR A 1 99 ? 7.967 -0.981 -4.191 1.00 88.88 99 THR A N 1
ATOM 748 C CA . THR A 1 99 ? 7.244 0.283 -4.402 1.00 88.88 99 THR A CA 1
ATOM 749 C C . THR A 1 99 ? 7.287 0.752 -5.853 1.00 88.88 99 THR A C 1
ATOM 751 O O . THR A 1 99 ? 6.361 1.430 -6.292 1.00 88.88 99 THR A O 1
ATOM 754 N N . TRP A 1 100 ? 8.298 0.336 -6.618 1.00 88.19 100 TRP A N 1
ATOM 755 C CA . TRP A 1 100 ? 8.461 0.657 -8.040 1.00 88.19 100 TRP A CA 1
ATOM 756 C C . TRP A 1 100 ? 7.396 0.015 -8.922 1.00 88.19 100 TRP A C 1
ATOM 758 O O . TRP A 1 100 ? 7.043 0.560 -9.965 1.00 88.19 100 TRP A O 1
ATOM 768 N N . HIS A 1 101 ? 6.851 -1.120 -8.488 1.00 89.88 101 HIS A N 1
ATOM 769 C CA . HIS A 1 101 ? 5.762 -1.790 -9.187 1.00 89.88 101 HIS A CA 1
ATOM 770 C C . HIS A 1 101 ? 4.402 -1.178 -8.857 1.00 89.88 101 HIS A C 1
ATOM 772 O O . HIS A 1 101 ? 3.408 -1.532 -9.486 1.00 89.88 101 HIS A O 1
ATOM 778 N N . VAL A 1 102 ? 4.319 -0.256 -7.891 1.00 91.00 102 VAL A N 1
ATOM 779 C CA . VAL A 1 102 ? 3.063 0.403 -7.534 1.00 91.00 102 VAL A CA 1
ATOM 780 C C . VAL A 1 102 ? 2.747 1.474 -8.574 1.00 91.00 102 VAL A C 1
ATOM 782 O O . VAL A 1 102 ? 3.410 2.502 -8.666 1.00 91.00 102 VAL A O 1
ATOM 785 N N . SER A 1 103 ? 1.700 1.239 -9.360 1.00 91.75 103 SER A N 1
ATOM 786 C CA . SER A 1 103 ? 1.278 2.114 -10.456 1.0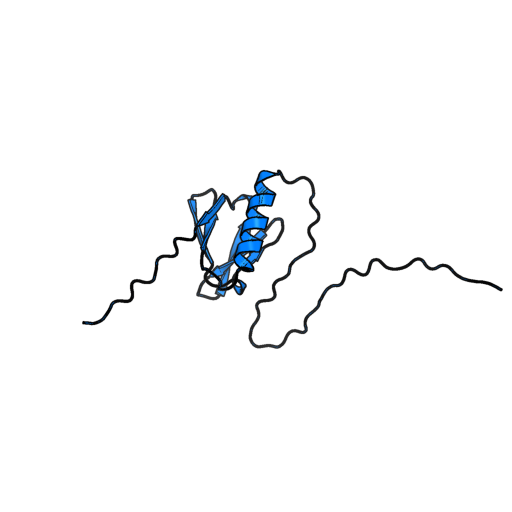0 91.75 103 SER A CA 1
ATOM 787 C C . SER A 1 103 ? 0.181 3.101 -10.048 1.00 91.75 103 SER A C 1
ATOM 789 O O . SER A 1 103 ? 0.004 4.137 -10.690 1.00 91.75 103 SER A O 1
ATOM 791 N N . GLY A 1 104 ? -0.561 2.822 -8.969 1.00 91.25 104 GLY A N 1
ATOM 792 C CA . GLY A 1 104 ? -1.654 3.688 -8.537 1.00 91.25 104 GLY A CA 1
ATOM 793 C C . GLY A 1 104 ? -2.443 3.186 -7.331 1.00 91.25 104 GLY A C 1
ATOM 794 O O . GLY A 1 104 ? -2.147 2.146 -6.745 1.00 91.25 104 GLY A O 1
ATOM 795 N N . ILE A 1 105 ? -3.503 3.924 -6.995 1.00 93.12 105 ILE A N 1
ATOM 796 C CA . ILE A 1 105 ? -4.545 3.488 -6.060 1.00 93.12 105 ILE A CA 1
ATOM 797 C C . ILE A 1 105 ? -5.919 3.556 -6.725 1.00 93.12 105 ILE A C 1
ATOM 799 O O . ILE A 1 105 ? -6.197 4.460 -7.511 1.00 93.12 105 ILE A O 1
ATOM 803 N N . ASN A 1 106 ? -6.796 2.612 -6.395 1.00 93.50 106 ASN A N 1
ATOM 804 C CA . ASN A 1 106 ? -8.179 2.593 -6.861 1.00 93.50 106 ASN A CA 1
ATOM 805 C C . ASN A 1 106 ? -9.141 2.359 -5.689 1.00 93.50 106 ASN A C 1
ATOM 807 O O . ASN A 1 106 ? -9.028 1.372 -4.972 1.00 93.50 106 ASN A O 1
ATOM 811 N N . PHE A 1 107 ? -10.131 3.234 -5.523 1.00 89.19 107 PHE A N 1
ATOM 812 C CA . PHE A 1 107 ? -11.140 3.150 -4.461 1.00 89.19 107 PHE A CA 1
ATOM 813 C C . PHE A 1 107 ? -12.335 2.241 -4.787 1.00 89.19 107 PHE A C 1
ATOM 815 O O . PHE A 1 107 ? -13.279 2.152 -3.996 1.00 89.19 107 PHE A O 1
ATOM 822 N N . GLU A 1 108 ? -12.331 1.574 -5.940 1.00 82.44 108 GLU A N 1
ATOM 823 C CA . GLU A 1 108 ? -13.301 0.539 -6.295 1.00 82.44 108 GLU A CA 1
ATOM 824 C C . GLU A 1 108 ? -13.049 -0.732 -5.482 1.00 82.44 108 GLU A C 1
ATOM 826 O O . GLU A 1 108 ? -12.550 -1.746 -5.972 1.00 82.44 108 GLU A O 1
ATOM 831 N N . VAL A 1 109 ? -13.396 -0.696 -4.201 1.00 66.69 109 VAL A N 1
ATOM 832 C CA . VAL A 1 109 ? -13.497 -1.923 -3.420 1.00 66.69 109 VAL A CA 1
ATOM 833 C C . VAL A 1 109 ? -14.848 -2.544 -3.751 1.00 66.69 109 VAL A C 1
ATOM 835 O O . VAL A 1 109 ? -15.873 -1.866 -3.594 1.00 66.69 109 VAL A O 1
ATOM 838 N N . PRO A 1 110 ? -14.902 -3.801 -4.232 1.00 59.31 110 PRO A N 1
ATOM 839 C CA . PRO A 1 110 ? -16.171 -4.452 -4.497 1.00 59.31 110 PRO A CA 1
ATOM 840 C C . PRO A 1 110 ? -16.952 -4.490 -3.187 1.00 59.31 110 PRO A C 1
ATOM 842 O O . PRO A 1 110 ? -16.624 -5.242 -2.270 1.00 59.31 110 PRO A O 1
ATOM 845 N N . ARG A 1 111 ? -17.987 -3.645 -3.080 1.00 58.03 111 ARG A N 1
ATOM 846 C CA . ARG A 1 111 ? -18.942 -3.706 -1.974 1.00 58.03 111 ARG A CA 1
ATOM 847 C C . ARG A 1 111 ? -19.439 -5.138 -1.947 1.00 58.03 111 ARG A C 1
ATOM 849 O O . ARG A 1 111 ? -20.089 -5.569 -2.900 1.00 58.03 111 ARG A O 1
ATOM 856 N N . ARG A 1 112 ? -19.094 -5.882 -0.890 1.00 62.66 112 ARG A N 1
ATOM 857 C CA . ARG A 1 112 ? -19.599 -7.236 -0.662 1.00 62.66 112 ARG A CA 1
ATOM 858 C C . ARG A 1 112 ? -21.109 -7.146 -0.826 1.00 62.66 112 ARG A C 1
ATOM 860 O O . ARG A 1 112 ? -21.764 -6.535 0.015 1.00 62.66 112 ARG A O 1
ATOM 867 N N . LYS A 1 113 ? -21.641 -7.656 -1.945 1.00 56.41 113 LYS A N 1
ATOM 868 C CA . LYS A 1 113 ? -23.075 -7.617 -2.235 1.00 56.41 113 LYS A CA 1
ATOM 869 C C . LYS A 1 113 ? -23.736 -8.376 -1.100 1.00 56.41 113 LYS A C 1
ATOM 871 O O . LYS A 1 113 ? -23.687 -9.604 -1.057 1.00 56.41 113 LYS A O 1
ATOM 876 N N . THR A 1 114 ? -24.267 -7.649 -0.124 1.00 56.78 114 THR A N 1
ATOM 877 C CA . THR A 1 114 ? -24.991 -8.239 0.988 1.00 56.78 114 THR A CA 1
ATOM 878 C C . THR A 1 114 ? -26.201 -8.885 0.339 1.00 56.78 114 THR A C 1
ATOM 880 O O . THR A 1 114 ? -27.084 -8.189 -0.161 1.00 56.78 114 THR A O 1
ATOM 883 N N . ARG A 1 115 ? -26.204 -10.218 0.235 1.00 67.44 115 ARG A N 1
ATOM 884 C CA . ARG A 1 115 ? -27.389 -10.968 -0.173 1.00 67.44 115 ARG A CA 1
ATOM 885 C C . ARG A 1 115 ? -28.465 -10.633 0.857 1.00 67.44 115 ARG A C 1
ATOM 887 O O . ARG A 1 115 ? -28.467 -11.202 1.944 1.00 67.44 115 ARG A O 1
ATOM 894 N N . ARG A 1 116 ? -29.337 -9.669 0.547 1.00 67.56 116 ARG A N 1
ATOM 895 C CA . ARG A 1 116 ? -30.575 -9.466 1.295 1.00 67.56 116 ARG A CA 1
ATOM 896 C C . ARG A 1 116 ? -31.370 -10.756 1.118 1.00 67.56 116 ARG A C 1
ATOM 898 O O . ARG A 1 116 ? -31.820 -11.043 0.011 1.00 67.56 116 ARG A O 1
ATOM 905 N N . LYS A 1 117 ? -31.454 -11.567 2.175 1.00 67.31 117 LYS A N 1
ATOM 906 C CA . LYS A 1 117 ? -32.460 -12.626 2.252 1.00 67.31 117 LYS A CA 1
ATOM 907 C C . LYS A 1 117 ? -33.814 -11.910 2.243 1.00 67.31 117 LYS A C 1
ATOM 909 O O . LYS A 1 117 ? -34.029 -11.037 3.082 1.00 67.31 117 LYS A O 1
ATOM 914 N N . LYS A 1 118 ? -34.617 -12.185 1.219 1.00 68.19 118 LYS A N 1
ATOM 915 C CA . LYS A 1 118 ? -36.021 -11.787 1.138 1.00 68.19 118 LYS A CA 1
ATOM 916 C C . LYS A 1 118 ? -36.856 -12.891 1.766 1.00 68.19 118 LYS A C 1
ATOM 918 O O . LYS A 1 118 ? -36.416 -14.057 1.639 1.00 68.19 118 LYS A O 1
#

Foldseek 3Di:
DDDDDDDDDPPPPPPPDDDDPDDDQDAPPDDDDDPDDDPVLVVALVVLVVQLPDPVRQWKWFAFQVRDTHTAPHSSQWHDDQFWIWGQDPVRDIDIDTSVRGPHMGRPDPPPPPPPDD

Radius of gyration: 19.61 Å; chains: 1; bounding box: 75×42×49 Å

Secondary structure (DSSP, 8-state):
--------------------TT-------PPP---S--HHHHHHHHHHHHHHH-SS---EEEEETTS-EEEE-SGGGEEE-SSEEEEE-TTS-EEEEEGGGEEEEE------------

Sequence (118 aa):
MTQSATDRGGAGDAIVNEIDAGRLCAYFVLPFQTKGYGSMEMKLLTTIKRTLKEAPFRPFNILLDNGAKIPVTHPDCVILSADVCMVLDSRGLPWTVDTWHVSGINFEVPRRKTRRKK